Protein AF-A0A945ZTL1-F1 (afdb_monomer)

Mean predicted aligned error: 8.01 Å

Sequence (141 aa):
MKILFLDVYKKSHSRISKDTAGGYGTENDMGDGLFGSSLSRLIKKSIFWPNLSFIQTLEEFKAKGYKCEYRKQLGSNIDFKEKWDAVFVCSSIVCFETELEACNQIKNKYNIPVFLCGSIGQFIKNKIPEKITLILETMSF

Solvent-accessible surface area (backbone atoms only — not comparable to full-atom values): 8095 Å² total; per-residue (Å²): 107,41,34,39,40,36,42,46,35,59,86,65,79,45,33,74,35,44,45,40,92,82,45,58,28,45,75,50,70,65,51,90,48,80,65,26,48,52,50,30,51,51,51,52,72,73,66,82,58,71,45,61,69,63,50,51,53,49,49,55,44,37,75,73,70,36,50,65,46,82,42,81,38,76,38,37,83,80,81,76,94,64,89,57,66,32,38,35,34,54,43,30,72,80,26,41,70,39,34,50,47,26,52,50,48,48,54,76,76,38,99,50,55,37,33,4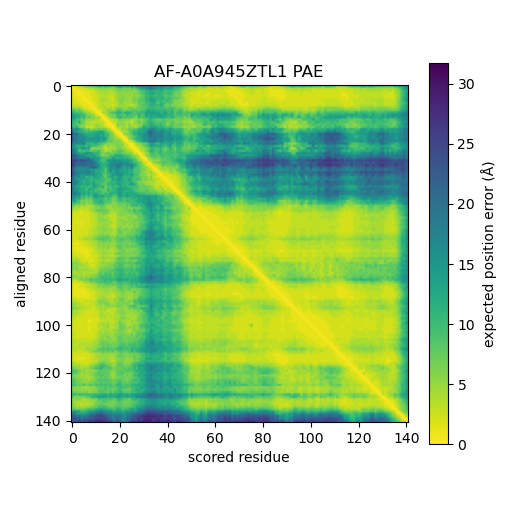2,36,25,64,49,50,73,81,44,50,92,74,54,60,97,78,53,47,77,43,71,67,78,81,82,127

Radius of gyration: 15.62 Å; Cα contacts (8 Å, |Δi|>4): 251; chains: 1; bounding box: 34×38×45 Å

Structure (mmCIF, N/CA/C/O backbone):
data_AF-A0A945ZTL1-F1
#
_entry.id   AF-A0A945ZTL1-F1
#
loop_
_atom_site.group_PDB
_atom_site.id
_atom_site.type_symbol
_atom_site.label_atom_id
_atom_site.label_alt_id
_atom_site.label_comp_id
_atom_site.label_asym_id
_atom_site.label_entity_id
_atom_site.label_seq_id
_atom_site.pdbx_PDB_ins_code
_atom_site.Cartn_x
_atom_site.Cartn_y
_atom_site.Cartn_z
_atom_site.occupancy
_atom_site.B_iso_or_equiv
_atom_site.auth_seq_id
_atom_site.auth_comp_id
_atom_site.auth_asym_id
_atom_site.auth_atom_id
_atom_site.pdbx_PDB_model_num
ATOM 1 N N . MET A 1 1 ? -15.715 -0.774 11.153 1.00 89.31 1 MET A N 1
ATOM 2 C CA . MET A 1 1 ? -14.389 -0.170 10.911 1.00 89.31 1 MET A CA 1
ATOM 3 C C . MET A 1 1 ? -14.236 0.123 9.430 1.00 89.31 1 MET A C 1
ATOM 5 O O . MET A 1 1 ? -14.744 -0.660 8.623 1.00 89.31 1 MET A O 1
ATOM 9 N N . LYS A 1 2 ? -13.594 1.240 9.092 1.00 94.25 2 LYS A N 1
ATOM 10 C CA . LYS A 1 2 ? -13.272 1.677 7.736 1.00 94.25 2 LYS A CA 1
ATOM 11 C C . LYS A 1 2 ? -11.766 1.527 7.497 1.00 94.25 2 LYS A C 1
ATOM 13 O O . LYS A 1 2 ? -10.966 2.199 8.145 1.00 94.25 2 LYS A O 1
ATOM 18 N N . ILE A 1 3 ? -11.394 0.632 6.587 1.00 95.94 3 ILE A N 1
ATOM 19 C CA . ILE A 1 3 ? -10.010 0.210 6.340 1.00 95.94 3 ILE A CA 1
ATOM 20 C C . ILE A 1 3 ? -9.619 0.578 4.910 1.00 95.94 3 ILE A C 1
ATOM 22 O O . ILE A 1 3 ? -10.348 0.278 3.963 1.00 95.94 3 ILE A O 1
ATOM 26 N N . LEU A 1 4 ? -8.461 1.211 4.755 1.00 95.00 4 LEU A N 1
ATOM 27 C CA . LEU A 1 4 ? -7.899 1.538 3.451 1.00 95.00 4 LEU A CA 1
ATOM 28 C C . LEU A 1 4 ? -6.845 0.509 3.058 1.00 95.00 4 LEU A C 1
ATOM 30 O O . LEU A 1 4 ? -5.899 0.292 3.805 1.00 95.00 4 LEU A O 1
ATOM 34 N N . PHE A 1 5 ? -6.965 -0.051 1.863 1.00 94.62 5 PHE A N 1
ATOM 35 C CA . PHE A 1 5 ? -5.935 -0.850 1.209 1.00 94.62 5 PHE A CA 1
ATOM 36 C C . PHE A 1 5 ? -5.283 0.001 0.126 1.00 94.62 5 PHE A C 1
ATOM 38 O O . PHE A 1 5 ? -5.843 0.225 -0.949 1.00 94.62 5 PHE A O 1
ATOM 45 N N . LEU A 1 6 ? -4.111 0.531 0.446 1.00 93.06 6 LEU A N 1
ATOM 46 C CA . LEU A 1 6 ? -3.372 1.476 -0.363 1.00 93.06 6 LEU A CA 1
ATOM 47 C C . LEU A 1 6 ? -2.289 0.769 -1.179 1.00 93.06 6 LEU A C 1
ATOM 49 O O . LEU A 1 6 ? -1.364 0.162 -0.640 1.00 93.06 6 LEU A O 1
ATOM 53 N N . ASP A 1 7 ? -2.369 0.922 -2.492 1.00 91.12 7 ASP A N 1
ATOM 54 C CA . ASP A 1 7 ? -1.392 0.384 -3.427 1.00 91.12 7 ASP A CA 1
ATOM 55 C C . ASP A 1 7 ? -0.599 1.522 -4.083 1.00 91.12 7 ASP A C 1
ATOM 57 O O . ASP A 1 7 ? -1.082 2.213 -4.988 1.00 91.12 7 ASP A O 1
ATOM 61 N N . VAL A 1 8 ? 0.608 1.768 -3.564 1.00 90.06 8 VAL A N 1
ATOM 62 C CA . VAL A 1 8 ? 1.445 2.924 -3.920 1.00 90.06 8 VAL A CA 1
ATOM 63 C C . VAL A 1 8 ? 2.396 2.584 -5.063 1.00 90.06 8 VAL A C 1
ATOM 65 O O . VAL A 1 8 ? 3.199 1.663 -4.967 1.00 90.06 8 VAL A O 1
ATOM 68 N N . TYR A 1 9 ? 2.364 3.360 -6.138 1.00 87.19 9 TYR A N 1
ATOM 69 C CA . TYR A 1 9 ? 3.241 3.197 -7.295 1.00 87.19 9 TYR A CA 1
ATOM 70 C C . TYR A 1 9 ? 4.171 4.396 -7.443 1.00 87.19 9 TYR A C 1
ATOM 72 O O . TYR A 1 9 ? 3.722 5.541 -7.363 1.00 87.19 9 TYR A O 1
ATOM 80 N N . LYS A 1 10 ? 5.450 4.157 -7.748 1.00 85.50 10 LYS A N 1
ATOM 81 C CA . LYS A 1 10 ? 6.372 5.233 -8.134 1.00 85.50 10 LYS A CA 1
ATOM 82 C C . LYS A 1 10 ? 5.938 5.901 -9.442 1.00 85.50 10 LYS A C 1
ATOM 84 O O . LYS A 1 10 ? 5.288 5.296 -10.303 1.00 85.50 10 LYS A O 1
ATOM 89 N N . LYS A 1 11 ? 6.292 7.177 -9.602 1.00 81.19 11 LYS A N 1
ATOM 90 C CA . LYS A 1 11 ? 6.054 7.917 -10.847 1.00 81.19 11 LYS A CA 1
ATOM 91 C C . LYS A 1 11 ? 7.103 7.486 -11.873 1.00 81.19 11 LYS A C 1
ATOM 93 O O . LYS A 1 11 ? 8.242 7.915 -11.795 1.00 81.19 11 LYS A O 1
ATOM 98 N N . SER A 1 12 ? 6.702 6.638 -12.814 1.00 73.06 12 SER A N 1
ATOM 99 C CA . SER A 1 12 ? 7.553 6.179 -13.917 1.00 73.06 12 SER A CA 1
ATOM 100 C C . SER A 1 12 ? 6.793 6.184 -15.246 1.00 73.06 12 SER A C 1
ATOM 102 O O . SER A 1 12 ? 5.558 6.074 -15.265 1.00 73.06 12 SER A O 1
ATOM 104 N N . HIS A 1 13 ? 7.521 6.328 -16.354 1.00 64.50 13 HIS A N 1
ATOM 105 C CA . HIS A 1 13 ? 6.992 6.165 -17.712 1.00 64.50 13 HIS A CA 1
ATOM 106 C C . HIS A 1 13 ? 6.762 4.694 -18.073 1.00 64.50 13 HIS A C 1
ATOM 108 O O . HIS A 1 13 ? 5.872 4.396 -18.872 1.00 64.50 13 HIS A O 1
ATOM 114 N N . SER A 1 14 ? 7.469 3.798 -17.394 1.00 65.75 14 SER A N 1
ATOM 115 C CA . SER A 1 14 ? 7.435 2.358 -17.598 1.00 65.75 14 SER A CA 1
ATOM 116 C C . SER A 1 14 ? 6.192 1.719 -16.971 1.00 65.75 14 SER A C 1
ATOM 118 O O . SER A 1 14 ? 5.529 2.270 -16.073 1.00 65.75 14 SER A O 1
ATOM 120 N N . ARG A 1 15 ? 5.830 0.534 -17.470 1.00 69.50 15 ARG A N 1
ATOM 121 C CA . ARG A 1 15 ? 4.738 -0.271 -16.913 1.00 69.50 15 ARG A CA 1
ATOM 122 C C . ARG A 1 15 ? 5.249 -1.009 -15.684 1.00 69.50 15 ARG A C 1
ATOM 124 O O . ARG A 1 15 ? 6.083 -1.895 -15.811 1.00 69.50 15 ARG A O 1
ATOM 131 N N . ILE A 1 16 ? 4.677 -0.704 -14.524 1.00 73.56 16 ILE A N 1
ATOM 132 C CA . ILE A 1 16 ? 4.978 -1.408 -13.276 1.00 73.56 16 ILE A CA 1
ATOM 133 C C . ILE A 1 16 ? 3.892 -2.448 -13.010 1.00 73.56 16 ILE A C 1
ATOM 135 O O . ILE A 1 16 ? 2.713 -2.107 -12.897 1.00 73.56 16 ILE A O 1
ATOM 139 N N . SER A 1 17 ? 4.307 -3.702 -12.890 1.00 73.81 17 SER A N 1
ATOM 140 C CA . SER A 1 17 ? 3.507 -4.820 -12.397 1.00 73.81 17 SER A CA 1
ATOM 141 C C . SER A 1 17 ? 4.098 -5.247 -11.062 1.00 73.81 17 SER A C 1
ATOM 143 O O . SER A 1 17 ? 5.296 -5.484 -10.996 1.00 73.81 17 SER A O 1
ATOM 145 N N . LYS A 1 18 ? 3.302 -5.309 -9.992 1.00 76.38 18 LYS A N 1
ATOM 146 C CA . LYS A 1 18 ? 3.799 -5.735 -8.669 1.00 76.38 18 LYS A CA 1
ATOM 147 C C . LYS A 1 18 ? 3.723 -7.245 -8.465 1.00 76.38 18 LYS A C 1
ATOM 149 O O . LYS A 1 18 ? 4.378 -7.759 -7.572 1.00 76.38 18 LYS A O 1
ATOM 154 N N . ASP A 1 19 ? 2.964 -7.931 -9.315 1.00 64.06 19 ASP A N 1
ATOM 155 C CA . ASP A 1 19 ? 2.643 -9.350 -9.164 1.00 64.06 19 ASP A CA 1
ATOM 156 C C . ASP A 1 19 ? 3.117 -10.201 -10.346 1.00 64.06 19 ASP A C 1
ATOM 158 O O . ASP A 1 19 ? 2.472 -11.143 -10.797 1.00 64.06 19 ASP A O 1
ATOM 162 N N . THR A 1 20 ? 4.264 -9.835 -10.912 1.00 58.25 20 THR A N 1
ATOM 163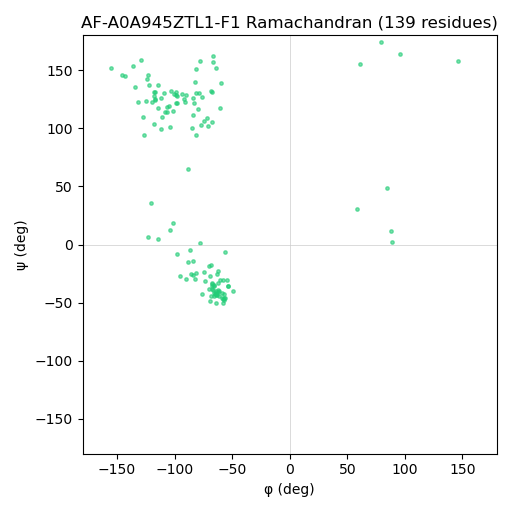 C CA . THR A 1 20 ? 4.921 -10.693 -11.898 1.00 58.25 20 THR A CA 1
ATOM 164 C C . THR A 1 20 ? 5.655 -11.813 -11.156 1.00 58.25 20 THR A C 1
ATOM 166 O O . THR A 1 20 ? 6.400 -11.528 -10.220 1.00 58.25 20 THR A O 1
ATOM 169 N N . ALA A 1 21 ? 5.444 -13.066 -11.576 1.00 57.72 21 ALA A N 1
ATOM 170 C CA . ALA A 1 21 ? 6.087 -14.271 -11.032 1.00 57.72 21 ALA A CA 1
ATOM 171 C C . ALA A 1 21 ? 5.878 -14.528 -9.518 1.00 57.72 21 ALA A C 1
ATOM 173 O O . ALA A 1 21 ? 6.740 -15.122 -8.884 1.00 57.72 21 ALA A O 1
ATOM 174 N N . GLY A 1 22 ? 4.745 -14.111 -8.935 1.00 53.75 22 GLY A N 1
ATOM 175 C CA . GLY A 1 22 ? 4.453 -14.324 -7.508 1.00 53.75 22 GLY A CA 1
ATOM 176 C C . GLY A 1 22 ? 5.061 -13.249 -6.603 1.00 53.75 22 GLY A C 1
ATOM 177 O O . GLY A 1 22 ? 5.738 -13.557 -5.626 1.00 53.75 22 GLY A O 1
ATOM 178 N N . GLY A 1 23 ? 4.855 -11.975 -6.951 1.00 57.53 23 GLY A N 1
ATOM 179 C CA . GLY A 1 23 ? 5.322 -10.837 -6.148 1.00 57.53 23 GLY A CA 1
ATOM 180 C C . GLY A 1 23 ? 6.740 -10.314 -6.432 1.00 57.53 23 GLY A C 1
ATOM 181 O O . GLY A 1 23 ? 7.160 -9.357 -5.779 1.00 57.53 23 GLY A O 1
ATOM 182 N N . TYR A 1 24 ? 7.474 -10.860 -7.414 1.00 60.91 24 TYR A N 1
ATOM 183 C CA . TYR A 1 24 ? 8.778 -10.302 -7.824 1.00 60.91 24 TYR A CA 1
ATOM 184 C C . TYR A 1 24 ? 8.637 -8.955 -8.526 1.00 60.91 24 TYR A C 1
ATOM 186 O O . TYR A 1 24 ? 9.547 -8.143 -8.472 1.00 60.91 24 TYR A O 1
ATOM 194 N N . GLY A 1 25 ? 7.496 -8.702 -9.165 1.00 60.12 25 GLY A N 1
ATOM 195 C CA . GLY A 1 25 ? 7.225 -7.455 -9.863 1.00 60.12 25 GLY A CA 1
ATOM 196 C C . GLY A 1 25 ? 8.197 -7.149 -11.013 1.00 60.12 25 GLY A C 1
ATOM 197 O O . GLY A 1 25 ? 9.325 -7.618 -11.091 1.00 60.12 25 GLY A O 1
ATOM 198 N N . THR A 1 26 ? 7.747 -6.360 -11.977 1.00 65.25 26 THR A N 1
ATOM 199 C CA . THR A 1 26 ? 8.575 -5.937 -13.108 1.00 65.25 26 THR A CA 1
ATOM 200 C C . THR A 1 26 ? 8.261 -4.505 -13.485 1.00 65.25 26 THR A C 1
ATOM 202 O O . THR A 1 26 ? 7.108 -4.067 -13.432 1.00 65.25 26 THR A O 1
ATOM 205 N N . GLU A 1 27 ? 9.289 -3.788 -13.917 1.00 67.62 27 GLU A N 1
ATOM 206 C CA . GLU A 1 27 ? 9.161 -2.506 -14.590 1.00 67.62 27 GLU A CA 1
ATOM 207 C C . GLU A 1 27 ? 9.568 -2.686 -16.052 1.00 67.62 27 GLU A C 1
ATOM 209 O O . GLU A 1 27 ? 10.731 -2.931 -16.352 1.00 67.62 27 GLU A O 1
ATOM 214 N N . ASN A 1 28 ? 8.593 -2.608 -16.957 1.00 61.59 28 ASN A N 1
ATOM 215 C CA . ASN A 1 28 ? 8.817 -2.811 -18.383 1.00 61.59 28 ASN A CA 1
ATOM 216 C C . ASN A 1 28 ? 8.864 -1.453 -19.079 1.00 61.59 28 ASN A C 1
ATOM 218 O O . ASN A 1 28 ? 7.850 -0.745 -19.123 1.00 61.59 28 ASN A O 1
ATOM 222 N N . ASP A 1 29 ? 10.026 -1.119 -19.627 1.00 66.50 29 ASP A N 1
ATOM 223 C CA . ASP A 1 29 ? 10.221 0.004 -20.536 1.00 66.50 29 ASP A CA 1
ATOM 224 C C . ASP A 1 29 ? 10.262 -0.520 -21.981 1.00 66.50 29 ASP A C 1
ATOM 226 O O . ASP A 1 29 ? 10.959 -1.496 -22.256 1.00 66.50 29 ASP A O 1
ATOM 230 N N . MET A 1 30 ? 9.481 0.072 -22.892 1.00 62.34 30 MET A N 1
ATOM 231 C CA . MET A 1 30 ? 9.486 -0.299 -24.319 1.00 62.34 30 MET A CA 1
ATOM 232 C C . MET A 1 30 ? 10.294 0.679 -25.187 1.00 62.34 30 MET A C 1
ATOM 234 O O . MET A 1 30 ? 10.130 0.695 -26.410 1.00 62.34 30 MET A O 1
ATOM 238 N N . GLY A 1 31 ? 11.175 1.469 -24.569 1.00 57.00 31 GLY A N 1
ATOM 239 C CA . GLY A 1 31 ? 12.184 2.288 -25.235 1.00 57.00 31 GLY A CA 1
ATOM 240 C C . GLY A 1 31 ? 11.777 3.744 -25.473 1.00 57.00 31 GLY A C 1
ATOM 241 O O . GLY A 1 31 ? 10.600 4.114 -25.453 1.00 57.00 31 GLY A O 1
ATOM 242 N N . ASP A 1 32 ? 12.786 4.568 -25.770 1.00 62.31 32 ASP A N 1
ATOM 243 C CA . ASP A 1 32 ? 12.707 6.038 -25.720 1.00 62.31 32 ASP A CA 1
ATOM 244 C C . ASP A 1 32 ? 12.177 6.710 -27.000 1.00 62.31 32 ASP A C 1
ATOM 246 O O . ASP A 1 32 ? 11.991 7.928 -27.052 1.00 62.31 32 ASP A O 1
ATOM 250 N N . GLY A 1 33 ? 11.923 5.939 -28.061 1.00 68.25 33 GLY A N 1
ATOM 251 C CA . GLY A 1 33 ? 11.394 6.472 -29.318 1.00 68.25 33 GLY A CA 1
ATOM 252 C C . GLY A 1 33 ? 9.966 7.020 -29.178 1.00 68.25 33 GLY A C 1
ATOM 253 O O . GLY A 1 33 ? 9.191 6.578 -28.329 1.00 68.25 33 GLY A O 1
ATOM 254 N N . LEU A 1 34 ? 9.560 7.932 -30.073 1.00 61.47 34 LEU A N 1
ATOM 255 C CA . LEU A 1 34 ? 8.204 8.520 -30.086 1.00 61.47 34 LEU A CA 1
ATOM 256 C C . LEU A 1 34 ? 7.085 7.455 -30.108 1.00 61.47 34 LEU A C 1
ATOM 258 O O . LEU A 1 34 ? 6.052 7.612 -29.449 1.00 61.47 34 LEU A O 1
ATOM 262 N N . PHE A 1 35 ? 7.317 6.343 -30.812 1.00 64.19 35 PHE A N 1
ATOM 263 C CA . PHE A 1 35 ? 6.414 5.190 -30.842 1.00 64.19 35 PHE A CA 1
ATOM 264 C C . PHE A 1 35 ? 6.493 4.332 -29.566 1.00 64.19 35 PHE A C 1
ATOM 266 O O . PHE A 1 35 ? 5.448 3.966 -29.028 1.00 64.19 35 PHE A O 1
ATOM 273 N N . GLY A 1 36 ? 7.694 4.070 -29.034 1.00 61.50 36 GLY A N 1
ATOM 274 C CA . GLY A 1 36 ? 7.905 3.275 -27.811 1.00 61.50 36 GLY A CA 1
ATOM 275 C C . GLY A 1 36 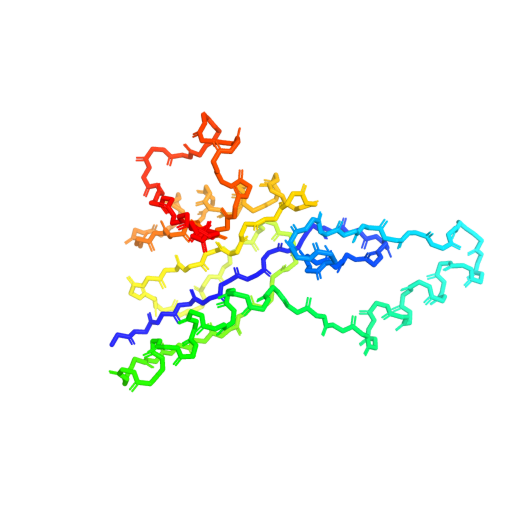? 7.306 3.925 -26.559 1.00 61.50 36 GLY A C 1
ATOM 276 O O . GLY A 1 36 ? 6.589 3.274 -25.792 1.00 61.50 36 GLY A O 1
ATOM 277 N N . SER A 1 37 ? 7.468 5.243 -26.413 1.00 61.81 37 SER A N 1
ATOM 278 C CA . SER A 1 37 ? 6.875 6.035 -25.325 1.00 61.81 37 SER A CA 1
ATOM 279 C C . SER A 1 37 ? 5.341 6.045 -25.374 1.00 61.81 37 SER A C 1
ATOM 281 O O . SER A 1 37 ? 4.664 5.889 -24.351 1.00 61.81 37 SER A O 1
ATOM 283 N N . SER A 1 38 ? 4.767 6.182 -26.573 1.00 63.50 38 SER A N 1
ATOM 284 C CA . SER A 1 38 ? 3.313 6.193 -26.773 1.00 63.50 38 SER A CA 1
ATOM 285 C C . SER A 1 38 ? 2.695 4.821 -26.499 1.00 63.50 38 SER A C 1
ATOM 287 O O . SER A 1 38 ? 1.701 4.724 -25.773 1.00 63.50 38 SER A O 1
ATOM 289 N N . LEU A 1 39 ? 3.317 3.752 -27.002 1.00 63.38 39 LEU A N 1
ATOM 290 C CA . LEU A 1 39 ? 2.876 2.377 -26.776 1.00 63.38 39 LEU A CA 1
ATOM 291 C C . LEU A 1 39 ? 2.978 1.980 -25.294 1.00 63.38 39 LEU A C 1
ATOM 293 O O . LEU A 1 39 ? 2.021 1.436 -24.739 1.00 63.38 39 LEU A O 1
ATOM 297 N N . SER A 1 40 ? 4.071 2.348 -24.618 1.00 64.75 40 SER A N 1
ATOM 298 C CA . SER A 1 40 ? 4.249 2.117 -23.175 1.00 64.75 40 SER A CA 1
ATOM 299 C C . SER A 1 40 ? 3.131 2.757 -22.347 1.00 64.75 40 SER A C 1
ATOM 301 O O . SER A 1 40 ? 2.576 2.130 -21.439 1.00 64.75 40 SER A O 1
ATOM 303 N N . ARG A 1 41 ? 2.724 3.988 -22.690 1.00 63.06 41 ARG A N 1
ATOM 304 C CA . ARG A 1 41 ? 1.610 4.686 -22.022 1.00 63.06 41 ARG A CA 1
ATOM 305 C C . ARG A 1 41 ? 0.254 4.026 -22.279 1.00 63.06 41 ARG A C 1
ATOM 307 O O . ARG A 1 41 ? -0.579 4.023 -21.371 1.00 63.06 41 ARG A O 1
ATOM 314 N N . LEU A 1 42 ? 0.024 3.484 -23.476 1.00 62.59 42 LEU A N 1
ATOM 315 C CA . LEU A 1 42 ? -1.219 2.785 -23.824 1.00 62.59 42 LEU A CA 1
ATOM 316 C C . LEU A 1 42 ? -1.347 1.459 -23.066 1.00 62.59 42 LEU A C 1
ATOM 318 O O . LEU A 1 42 ? -2.361 1.224 -22.411 1.00 62.59 42 LEU A O 1
ATOM 322 N N . ILE A 1 43 ? -0.296 0.638 -23.062 1.00 61.41 43 ILE A N 1
ATOM 323 C CA . ILE A 1 43 ? -0.302 -0.665 -22.376 1.00 61.41 43 ILE A CA 1
ATOM 324 C C . ILE A 1 43 ? -0.406 -0.491 -20.855 1.00 61.41 43 ILE A C 1
ATOM 326 O O . ILE A 1 43 ? -1.104 -1.245 -20.174 1.00 61.41 43 ILE A O 1
ATOM 330 N N . LYS A 1 44 ? 0.223 0.553 -20.301 1.00 61.19 44 LYS A N 1
ATOM 331 C CA . LYS A 1 44 ? 0.083 0.914 -18.882 1.00 61.19 44 LYS A CA 1
ATOM 332 C C . LYS A 1 44 ? -1.370 1.187 -18.472 1.00 61.19 44 LYS A C 1
ATOM 334 O O . LYS A 1 44 ? -1.719 0.958 -17.315 1.00 61.19 44 LYS A O 1
ATOM 339 N N . LYS A 1 45 ? -2.203 1.691 -19.388 1.00 60.34 45 LYS A N 1
ATOM 340 C CA . LYS A 1 45 ? -3.624 1.957 -19.131 1.00 60.34 45 LYS A CA 1
ATOM 341 C C . LYS A 1 45 ? -4.510 0.723 -19.313 1.00 60.34 45 LYS A C 1
ATOM 343 O O . LYS A 1 45 ? -5.561 0.681 -18.685 1.00 60.34 45 LYS A O 1
ATOM 348 N N . SER A 1 46 ? -4.115 -0.250 -20.137 1.00 55.34 46 SER A N 1
ATOM 349 C CA . SER A 1 46 ? -4.978 -1.390 -20.479 1.00 55.34 46 SER A CA 1
ATOM 350 C C . SER A 1 46 ? -4.835 -2.599 -19.554 1.00 55.34 46 SER A C 1
ATOM 352 O O . SER A 1 46 ? -5.807 -3.324 -19.376 1.00 55.34 46 SER A O 1
ATOM 354 N N . ILE A 1 47 ? -3.663 -2.831 -18.951 1.00 59.31 47 ILE A N 1
ATOM 355 C CA . ILE A 1 47 ? -3.401 -4.069 -18.197 1.00 59.31 47 ILE A CA 1
ATOM 356 C C . ILE A 1 47 ? -2.917 -3.749 -16.777 1.00 59.31 47 ILE A C 1
ATOM 358 O O . ILE A 1 47 ? -1.712 -3.584 -16.543 1.00 59.31 47 ILE A O 1
ATOM 362 N N . PHE A 1 48 ? -3.856 -3.711 -15.826 1.00 65.50 48 PHE A N 1
ATOM 363 C CA . PHE A 1 48 ? -3.588 -3.529 -14.399 1.00 65.50 48 PHE A CA 1
ATOM 364 C C . PHE A 1 48 ? -3.738 -4.844 -13.625 1.00 65.50 48 PHE A C 1
ATOM 366 O O . PHE A 1 48 ? -4.829 -5.399 -13.576 1.00 65.50 48 PHE A O 1
ATOM 373 N N . TRP A 1 49 ? -2.651 -5.298 -12.998 1.00 64.81 49 TRP A N 1
ATOM 374 C CA . TRP A 1 49 ? -2.652 -6.437 -12.076 1.00 64.81 49 TRP A CA 1
ATOM 375 C C . TRP A 1 49 ? -2.214 -5.932 -10.697 1.00 64.81 49 TRP A C 1
ATOM 377 O O . TRP A 1 49 ? -1.030 -5.605 -10.532 1.00 64.81 49 TRP A O 1
ATOM 387 N N . PRO A 1 50 ? -3.149 -5.767 -9.742 1.00 71.31 50 PRO A N 1
ATOM 388 C CA . PRO A 1 50 ? -2.780 -5.518 -8.356 1.00 71.31 50 PRO A CA 1
ATOM 389 C C . PRO A 1 50 ? -2.097 -6.762 -7.781 1.00 71.31 50 PRO A C 1
ATOM 391 O O . PRO A 1 50 ? -2.231 -7.855 -8.325 1.00 71.31 50 PRO A O 1
ATOM 394 N N . ASN A 1 51 ? -1.383 -6.596 -6.672 1.00 79.06 51 ASN A N 1
ATOM 395 C CA . ASN A 1 51 ? -0.870 -7.737 -5.923 1.00 79.06 51 ASN A CA 1
ATOM 396 C C . ASN A 1 51 ? -2.049 -8.608 -5.435 1.00 79.06 51 ASN A C 1
ATOM 398 O O . ASN A 1 51 ? -2.907 -8.121 -4.694 1.00 79.06 51 ASN A O 1
ATOM 402 N N . LEU A 1 52 ? -2.120 -9.864 -5.888 1.00 81.69 52 LEU A N 1
ATOM 403 C CA . LEU A 1 52 ? -3.271 -10.732 -5.635 1.00 81.69 52 LEU A CA 1
ATOM 404 C C . LEU A 1 52 ? -3.434 -11.099 -4.158 1.00 81.69 52 LEU A C 1
ATOM 406 O O . LEU A 1 52 ? -4.565 -11.098 -3.672 1.00 81.69 52 LEU A O 1
ATOM 410 N N . SER A 1 53 ? -2.349 -11.354 -3.425 1.00 81.56 53 SER A N 1
ATOM 411 C CA . SER A 1 53 ? -2.422 -11.683 -1.994 1.00 81.56 53 SER A CA 1
ATOM 412 C C . SER A 1 53 ? -2.894 -10.490 -1.155 1.00 81.56 53 SER A C 1
ATOM 414 O O . SER A 1 53 ? -3.712 -10.629 -0.237 1.00 81.56 53 SER A O 1
ATOM 416 N N . PHE A 1 54 ? -2.515 -9.279 -1.563 1.00 87.56 54 PHE A N 1
ATOM 417 C CA . PHE A 1 54 ? -3.022 -8.045 -0.972 1.00 87.56 54 PHE A CA 1
ATOM 418 C C . PHE A 1 54 ? -4.532 -7.860 -1.195 1.00 87.56 54 PHE A C 1
ATOM 420 O O . PHE A 1 54 ? -5.257 -7.451 -0.284 1.00 87.56 54 PHE A O 1
ATOM 427 N N . ILE A 1 55 ? -5.029 -8.194 -2.391 1.00 89.25 55 ILE A N 1
ATOM 428 C CA . ILE A 1 55 ? -6.467 -8.161 -2.697 1.00 89.25 55 ILE A CA 1
ATOM 429 C C . ILE A 1 55 ? -7.217 -9.274 -1.960 1.00 89.25 55 ILE A C 1
ATOM 431 O O . ILE A 1 55 ? -8.308 -9.028 -1.451 1.00 89.25 55 ILE A O 1
ATOM 435 N N . GLN A 1 56 ? -6.638 -10.467 -1.833 1.00 89.00 56 GLN A N 1
ATOM 436 C CA . GLN A 1 56 ? -7.226 -11.551 -1.046 1.00 89.00 56 GLN A CA 1
ATOM 437 C C . GLN A 1 56 ? -7.433 -11.122 0.411 1.00 89.00 56 GLN A C 1
ATOM 439 O O . GLN A 1 56 ? -8.531 -11.272 0.945 1.00 89.00 56 GLN A O 1
ATOM 444 N N . THR A 1 57 ? -6.417 -10.507 1.023 1.00 89.56 57 THR A N 1
ATOM 445 C CA . THR A 1 57 ? -6.514 -9.970 2.388 1.00 89.56 57 THR A CA 1
ATOM 446 C C . THR A 1 57 ? -7.676 -8.981 2.505 1.00 89.56 57 THR A C 1
ATOM 448 O O . THR A 1 57 ? -8.482 -9.058 3.431 1.00 89.56 57 THR A O 1
ATOM 451 N N . LEU A 1 58 ? -7.809 -8.067 1.541 1.00 93.25 58 LEU A N 1
ATOM 452 C CA . LEU A 1 58 ? -8.915 -7.112 1.491 1.00 93.25 58 LEU A CA 1
ATOM 453 C C . LEU A 1 58 ? -10.284 -7.805 1.472 1.00 93.25 58 LEU A C 1
ATOM 455 O O . LEU A 1 58 ? -11.181 -7.405 2.222 1.00 93.25 58 LEU A O 1
ATOM 459 N N . GLU A 1 59 ? -1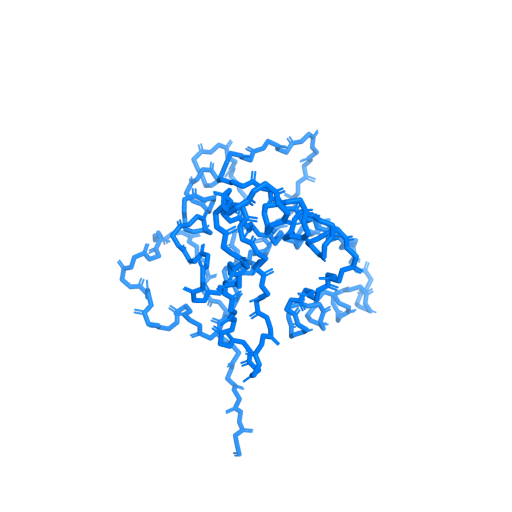0.453 -8.831 0.641 1.00 92.44 59 GLU A N 1
ATOM 460 C CA . GLU A 1 59 ? -11.712 -9.574 0.536 1.00 92.44 59 GLU A CA 1
ATOM 461 C C . GLU A 1 59 ? -12.045 -10.341 1.824 1.00 92.44 59 GLU A C 1
ATOM 463 O O . GLU A 1 59 ? -13.205 -10.362 2.236 1.00 92.44 59 GLU A O 1
ATOM 468 N N . GLU A 1 60 ? -11.054 -10.868 2.546 1.00 92.62 60 GLU A N 1
ATOM 469 C CA . GLU A 1 60 ? -11.281 -11.482 3.862 1.00 92.62 60 GLU A CA 1
ATOM 470 C C . GLU A 1 60 ? -11.820 -10.480 4.894 1.00 92.62 60 GLU A C 1
ATOM 472 O O . GLU A 1 60 ? -12.730 -10.800 5.667 1.00 92.62 60 GLU A O 1
ATOM 477 N N . PHE A 1 61 ? -11.309 -9.244 4.911 1.00 93.44 61 PHE A N 1
ATOM 478 C CA . PHE A 1 61 ? -11.851 -8.202 5.790 1.00 93.44 61 PHE A CA 1
ATOM 479 C C . PHE A 1 61 ? -13.272 -7.791 5.381 1.00 93.44 61 PHE A C 1
ATOM 481 O O . PHE A 1 61 ? -14.122 -7.587 6.255 1.00 93.44 61 PHE A O 1
ATOM 488 N N . LYS A 1 62 ? -13.574 -7.721 4.080 1.00 93.62 62 LYS A N 1
ATOM 489 C CA . LYS A 1 62 ? -14.952 -7.489 3.616 1.00 93.62 62 LYS A CA 1
ATOM 490 C C . LYS A 1 62 ? -15.890 -8.617 4.030 1.00 93.62 62 LYS A C 1
ATOM 492 O O . LYS A 1 62 ? -16.982 -8.332 4.516 1.00 93.62 62 LYS A O 1
ATOM 497 N N . ALA A 1 63 ? -15.465 -9.873 3.894 1.00 94.12 63 ALA A N 1
ATOM 498 C CA . ALA A 1 63 ? -16.250 -11.043 4.286 1.00 94.12 63 ALA A CA 1
ATOM 499 C C . ALA A 1 63 ? -16.588 -11.039 5.788 1.00 94.12 63 ALA A C 1
ATOM 501 O O . ALA A 1 63 ? -17.664 -11.478 6.187 1.00 94.12 63 ALA A O 1
ATOM 502 N N . LYS A 1 64 ? -15.712 -10.463 6.620 1.00 94.75 64 LYS A N 1
ATOM 503 C CA . LYS A 1 64 ? -15.948 -10.234 8.058 1.00 94.75 64 LYS A CA 1
ATOM 504 C C . LYS A 1 64 ? -16.855 -9.030 8.366 1.00 94.75 64 LYS A C 1
ATOM 506 O O . LYS A 1 64 ? -17.094 -8.736 9.534 1.00 94.75 64 LYS A O 1
ATOM 511 N N . GLY A 1 65 ? -17.362 -8.324 7.353 1.00 93.81 65 GLY A N 1
ATOM 512 C CA . GLY A 1 65 ? -18.290 -7.198 7.502 1.00 93.81 65 GLY A CA 1
ATOM 513 C C . GLY A 1 65 ? -17.628 -5.827 7.686 1.00 93.81 65 GLY A C 1
ATOM 514 O O . GLY A 1 65 ? -18.307 -4.858 8.036 1.00 93.81 65 GLY A O 1
ATOM 515 N N . TYR A 1 66 ? -16.315 -5.704 7.463 1.00 95.19 66 TYR A N 1
ATOM 516 C CA . TYR A 1 66 ? -15.630 -4.410 7.513 1.00 95.19 66 TYR A CA 1
ATOM 517 C C . TYR A 1 66 ? -15.803 -3.617 6.210 1.00 95.19 66 TYR A C 1
ATOM 519 O O . TYR A 1 66 ? -15.936 -4.175 5.121 1.00 95.19 66 TYR A O 1
ATOM 527 N N . LYS A 1 67 ? -15.775 -2.281 6.307 1.00 94.44 67 LYS A N 1
ATOM 528 C CA . LYS A 1 67 ? -15.792 -1.399 5.132 1.00 94.44 67 LYS A CA 1
ATOM 529 C C . LYS A 1 67 ? -14.366 -1.231 4.621 1.00 94.44 67 LYS A C 1
ATOM 531 O O . LYS A 1 67 ? -13.610 -0.443 5.186 1.00 94.44 67 LYS A O 1
ATOM 536 N N . CYS A 1 68 ? -14.009 -1.960 3.571 1.00 94.69 68 CYS A N 1
ATOM 537 C CA . CYS A 1 68 ? -12.675 -1.914 2.976 1.00 94.69 68 CYS A CA 1
ATOM 538 C C . CYS A 1 68 ? -12.706 -1.227 1.613 1.00 94.69 68 CYS A C 1
ATOM 540 O O . CYS A 1 68 ? -13.502 -1.597 0.748 1.00 94.69 68 CYS A O 1
ATOM 542 N N . GLU A 1 69 ? -11.814 -0.262 1.408 1.00 94.00 69 GLU A N 1
ATOM 543 C CA . GLU A 1 69 ? -11.639 0.410 0.119 1.00 94.00 69 GLU A CA 1
ATOM 544 C C . GLU A 1 69 ? -10.237 0.154 -0.427 1.00 94.00 69 GLU A C 1
ATOM 546 O O . GLU A 1 69 ? -9.245 0.337 0.276 1.00 94.00 69 GLU A O 1
ATOM 551 N N . TYR A 1 70 ? -10.160 -0.239 -1.698 1.00 91.88 70 TYR A N 1
ATOM 552 C CA . TYR A 1 70 ? -8.905 -0.325 -2.432 1.00 91.88 70 TYR A CA 1
ATOM 553 C C . TYR A 1 70 ? -8.619 1.010 -3.116 1.00 91.88 70 TYR A C 1
ATOM 555 O O . TYR A 1 70 ? -9.463 1.531 -3.852 1.00 91.88 70 TYR A O 1
ATOM 563 N N . ARG A 1 71 ? -7.422 1.559 -2.916 1.00 91.06 71 ARG A N 1
ATOM 564 C CA . ARG A 1 71 ? -6.985 2.788 -3.579 1.00 91.06 71 ARG A CA 1
ATOM 565 C C . ARG A 1 71 ? -5.601 2.611 -4.170 1.00 91.06 71 ARG A C 1
ATOM 567 O O . ARG A 1 71 ? -4.624 2.407 -3.457 1.00 91.06 71 ARG A O 1
ATOM 574 N N . LYS A 1 72 ? -5.510 2.825 -5.478 1.00 89.19 72 LYS A N 1
ATOM 575 C CA . LYS A 1 72 ? -4.236 3.005 -6.165 1.00 89.19 72 LYS A CA 1
ATOM 576 C C . LYS A 1 72 ? -3.750 4.443 -6.001 1.00 89.19 72 LYS A C 1
ATOM 578 O O . LYS A 1 72 ? -4.495 5.379 -6.289 1.00 89.19 72 LYS A O 1
ATOM 583 N N . GLN A 1 73 ? -2.499 4.613 -5.592 1.00 88.19 73 GLN A N 1
ATOM 584 C CA . GLN A 1 73 ? -1.863 5.912 -5.387 1.00 88.19 73 GLN A CA 1
ATOM 585 C C . GLN A 1 73 ? -0.610 6.039 -6.256 1.00 88.19 73 GLN A C 1
ATOM 587 O O . GLN A 1 73 ? 0.178 5.104 -6.361 1.00 88.19 73 GLN A O 1
ATOM 592 N N . LEU A 1 74 ? -0.416 7.203 -6.880 1.00 86.19 74 LEU A N 1
ATOM 593 C CA . LEU A 1 74 ? 0.784 7.512 -7.660 1.00 86.19 74 LEU A CA 1
ATOM 594 C C . LEU A 1 74 ? 1.673 8.503 -6.902 1.00 86.19 74 LEU A C 1
ATOM 596 O O . LEU A 1 74 ? 1.294 9.653 -6.677 1.00 86.19 74 LEU A O 1
ATOM 600 N N . GLY A 1 75 ? 2.888 8.070 -6.582 1.00 87.31 75 GLY A N 1
ATOM 601 C CA . GLY A 1 75 ? 3.844 8.790 -5.747 1.00 87.31 75 GLY A CA 1
ATOM 602 C C . GLY A 1 75 ? 3.550 8.663 -4.252 1.00 87.31 75 GLY A C 1
ATOM 603 O O . GLY A 1 75 ? 2.531 8.111 -3.844 1.00 87.31 75 GLY A O 1
ATOM 604 N N . SER A 1 76 ? 4.454 9.207 -3.440 1.00 84.62 76 SER A N 1
ATOM 605 C CA . SER A 1 76 ? 4.402 9.116 -1.979 1.00 84.62 76 SER A CA 1
ATOM 606 C C . SER A 1 76 ? 3.504 10.163 -1.312 1.00 84.62 76 SER A C 1
ATOM 608 O O . SER A 1 76 ? 3.151 9.979 -0.154 1.00 84.62 76 SER A O 1
ATOM 610 N N . ASN A 1 77 ? 3.087 11.219 -2.032 1.00 86.00 77 ASN A N 1
ATOM 611 C CA . ASN A 1 77 ? 2.234 12.280 -1.483 1.00 86.00 77 ASN A CA 1
ATOM 612 C C . ASN A 1 77 ? 0.796 11.806 -1.254 1.00 86.00 77 ASN A C 1
ATOM 614 O O . ASN A 1 77 ? 0.052 11.600 -2.217 1.00 86.00 77 ASN A O 1
ATOM 618 N N . ILE A 1 78 ? 0.418 11.647 0.015 1.00 86.12 78 ILE A N 1
ATOM 619 C CA . ILE A 1 78 ? -0.876 11.100 0.419 1.00 86.12 78 ILE A CA 1
ATOM 620 C C . ILE A 1 78 ? -1.686 12.142 1.184 1.00 86.12 78 ILE A C 1
ATOM 622 O O . ILE A 1 78 ? -1.270 12.683 2.212 1.00 86.12 78 ILE A O 1
ATOM 626 N N . ASP A 1 79 ? -2.899 12.377 0.690 1.00 86.25 79 ASP A N 1
ATOM 627 C CA . ASP A 1 79 ? -3.890 13.206 1.357 1.00 86.25 79 ASP A CA 1
ATOM 628 C C . ASP A 1 79 ? -5.210 12.449 1.495 1.00 86.25 79 ASP A C 1
ATOM 630 O O . ASP A 1 79 ? -5.916 12.156 0.522 1.00 86.25 79 ASP A O 1
ATOM 634 N N . PHE A 1 80 ? -5.530 12.084 2.732 1.00 85.44 80 PHE A N 1
ATOM 635 C CA . PHE A 1 80 ? -6.800 11.473 3.068 1.00 85.44 80 PHE A CA 1
ATOM 636 C C . PHE A 1 80 ? -7.849 12.562 3.273 1.00 85.44 80 PHE A C 1
ATOM 638 O O . PHE A 1 80 ? -7.813 13.304 4.249 1.00 85.44 80 PHE A O 1
ATOM 645 N N . LYS A 1 81 ? -8.819 12.613 2.354 1.00 81.88 81 LYS A N 1
ATOM 646 C CA . LYS A 1 81 ? -10.028 13.443 2.487 1.00 81.88 81 LYS A CA 1
ATOM 647 C C . LYS A 1 81 ? -10.982 12.937 3.573 1.00 81.88 81 LYS A C 1
ATOM 649 O O . LYS A 1 81 ? -11.857 13.666 4.019 1.00 81.88 81 LYS A O 1
ATOM 654 N N . GLU A 1 82 ? -10.827 11.680 3.969 1.00 85.56 82 GLU A N 1
ATOM 655 C CA . GLU A 1 82 ? -11.720 10.974 4.880 1.00 85.56 82 GLU A CA 1
ATOM 656 C C . GLU A 1 82 ? -10.922 10.330 6.012 1.00 85.56 82 GLU A C 1
ATOM 658 O O . GLU A 1 82 ? -9.721 10.085 5.877 1.00 85.56 82 GLU A O 1
ATOM 663 N N . LYS A 1 83 ? -11.595 10.045 7.130 1.00 90.12 83 LYS A N 1
ATOM 664 C CA . LYS A 1 83 ? -10.986 9.358 8.271 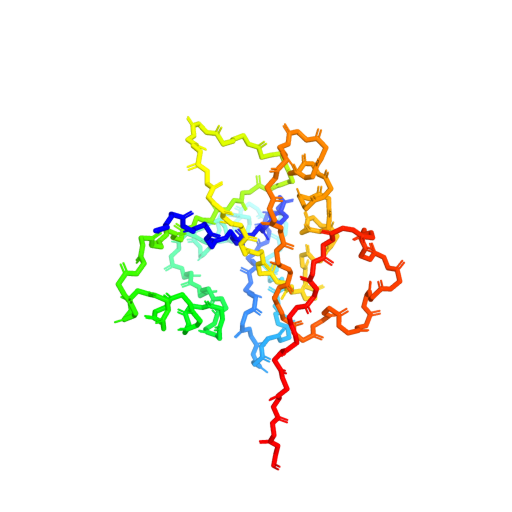1.00 90.12 83 LYS A CA 1
ATOM 665 C C . LYS A 1 83 ? -10.981 7.844 8.053 1.00 90.12 83 LYS A C 1
ATOM 667 O O . LYS A 1 83 ? -11.973 7.277 7.597 1.00 90.12 83 LYS A O 1
ATOM 672 N N . TRP A 1 84 ? -9.877 7.215 8.439 1.00 93.38 84 TRP A N 1
ATOM 673 C CA . TRP A 1 84 ? -9.653 5.773 8.356 1.00 93.38 84 TRP A CA 1
ATOM 674 C C . TRP A 1 84 ? -9.293 5.229 9.729 1.00 93.38 84 TRP A C 1
ATOM 676 O O . TRP A 1 84 ? -8.553 5.879 10.466 1.00 93.38 84 TRP A O 1
ATOM 686 N N . ASP A 1 85 ? -9.786 4.035 10.044 1.00 94.19 85 ASP A N 1
ATOM 687 C CA . ASP A 1 85 ? -9.443 3.345 11.290 1.00 94.19 85 ASP A CA 1
ATOM 688 C C . ASP A 1 85 ? -8.102 2.609 11.163 1.00 94.19 85 ASP A C 1
ATOM 690 O O . ASP A 1 85 ? -7.391 2.448 12.148 1.00 94.19 85 ASP A O 1
ATOM 694 N N . ALA A 1 86 ? -7.756 2.162 9.951 1.00 93.94 86 ALA A N 1
ATOM 695 C CA . ALA A 1 86 ? -6.490 1.509 9.635 1.00 93.94 86 ALA A CA 1
ATOM 696 C C . ALA A 1 86 ? -6.129 1.671 8.155 1.00 93.94 86 ALA A C 1
ATOM 698 O O . ALA A 1 86 ? -7.015 1.755 7.295 1.00 93.94 86 ALA A O 1
ATOM 699 N N . VAL A 1 87 ? -4.827 1.666 7.862 1.00 94.94 87 VAL A N 1
ATOM 700 C CA . VAL A 1 87 ? -4.298 1.685 6.493 1.00 94.94 87 VAL A CA 1
ATOM 701 C C . VAL A 1 87 ? -3.352 0.514 6.287 1.00 94.94 87 VAL A C 1
ATOM 703 O O . VAL A 1 87 ? -2.361 0.370 6.992 1.00 94.94 87 VAL A O 1
ATOM 706 N N . PHE A 1 88 ? -3.645 -0.296 5.285 1.00 94.69 88 PHE A N 1
ATOM 707 C CA . PHE A 1 88 ? -2.793 -1.356 4.780 1.00 94.69 88 PHE A CA 1
ATOM 708 C C . PHE A 1 88 ? -2.079 -0.821 3.545 1.00 94.69 88 PHE A C 1
ATOM 710 O O . PHE A 1 88 ? -2.716 -0.235 2.674 1.00 94.69 88 PHE A O 1
ATOM 717 N N . VAL A 1 89 ? -0.767 -0.994 3.463 1.00 93.19 89 VAL A N 1
ATOM 718 C CA . VAL A 1 89 ? 0.057 -0.577 2.330 1.00 93.19 89 VAL A CA 1
ATOM 719 C C . VAL A 1 89 ? 0.679 -1.819 1.717 1.00 93.19 89 VAL A C 1
ATOM 721 O O . VAL A 1 89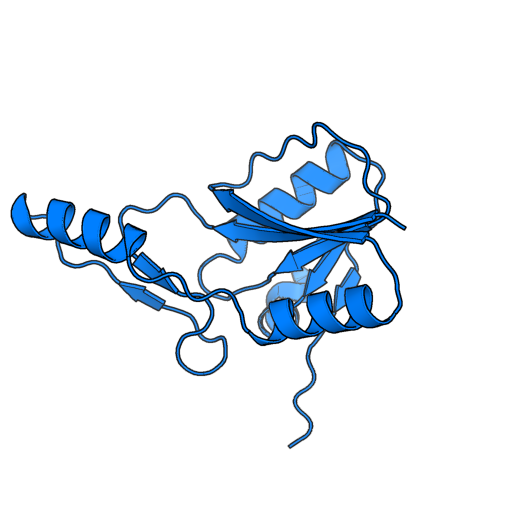 ? 1.349 -2.582 2.413 1.00 93.19 89 VAL A O 1
ATOM 724 N N . CYS A 1 90 ? 0.456 -2.026 0.422 1.00 90.69 90 CYS A N 1
ATOM 725 C CA . CYS A 1 90 ? 1.100 -3.115 -0.305 1.00 90.69 90 CYS A CA 1
ATOM 726 C C . CYS A 1 90 ? 2.598 -2.834 -0.425 1.00 90.69 90 CYS A C 1
ATOM 728 O O . CYS A 1 90 ? 2.988 -1.743 -0.846 1.00 90.69 90 CYS A O 1
ATOM 730 N N . SER A 1 91 ? 3.415 -3.832 -0.106 1.00 88.12 91 SER A N 1
ATOM 731 C CA . SER A 1 91 ? 4.861 -3.799 -0.241 1.00 88.12 91 SER A CA 1
ATOM 732 C C . SER A 1 91 ? 5.310 -4.594 -1.463 1.00 88.12 91 SER A C 1
ATOM 734 O O . SER A 1 91 ? 4.868 -5.723 -1.668 1.00 88.12 91 SER A O 1
ATOM 736 N N . SER A 1 92 ? 6.185 -4.020 -2.284 1.00 85.12 92 SER A N 1
ATOM 737 C CA . SER A 1 92 ? 6.717 -4.659 -3.488 1.00 85.12 92 SER A CA 1
ATOM 738 C C . SER A 1 92 ? 8.166 -4.264 -3.745 1.00 85.12 92 SER A C 1
ATOM 740 O O . SER A 1 92 ? 8.565 -3.125 -3.521 1.00 85.12 92 SER A O 1
ATOM 742 N N . ILE A 1 93 ? 8.967 -5.183 -4.281 1.00 84.44 93 ILE A N 1
ATOM 743 C CA . ILE A 1 93 ? 10.391 -4.927 -4.558 1.00 84.44 93 ILE A CA 1
ATOM 744 C C . ILE A 1 93 ? 10.629 -3.807 -5.584 1.00 84.44 93 ILE A C 1
ATOM 746 O O . ILE A 1 93 ? 11.677 -3.177 -5.574 1.00 84.44 93 ILE A O 1
ATOM 750 N N . VAL A 1 94 ? 9.654 -3.508 -6.446 1.00 83.62 94 VAL A N 1
ATOM 751 C CA . VAL A 1 94 ? 9.794 -2.486 -7.500 1.00 83.62 94 VAL A CA 1
ATOM 752 C C . VAL A 1 94 ? 9.463 -1.072 -7.001 1.00 83.62 94 VAL A C 1
ATOM 754 O O . VAL A 1 94 ? 9.945 -0.090 -7.575 1.00 83.62 94 VAL A O 1
ATOM 757 N N . CYS A 1 95 ? 8.637 -0.954 -5.954 1.00 86.44 95 CYS A N 1
ATOM 758 C CA . CYS A 1 95 ? 8.138 0.323 -5.429 1.00 86.44 95 CYS A CA 1
ATOM 759 C C . CYS A 1 95 ? 8.453 0.558 -3.941 1.00 86.44 95 CYS A C 1
ATOM 761 O O . CYS A 1 95 ? 7.976 1.558 -3.401 1.00 86.44 95 CYS A O 1
ATOM 763 N N . PHE A 1 96 ? 9.244 -0.302 -3.284 1.00 88.50 96 PHE A N 1
ATOM 764 C CA . PHE A 1 96 ? 9.445 -0.266 -1.826 1.00 88.50 96 PHE A CA 1
ATOM 765 C C . PHE A 1 96 ? 9.886 1.098 -1.289 1.00 88.50 96 PHE A C 1
ATOM 767 O O . PHE A 1 96 ? 9.453 1.505 -0.217 1.00 88.50 96 PHE A O 1
ATOM 774 N N . GLU A 1 97 ? 10.702 1.842 -2.029 1.00 88.69 97 GLU A N 1
ATOM 775 C CA . GLU A 1 97 ? 11.172 3.169 -1.616 1.00 88.69 97 GLU A CA 1
ATOM 776 C C . GLU A 1 97 ? 10.004 4.155 -1.511 1.00 88.69 97 GLU A C 1
ATOM 778 O O . GLU A 1 97 ? 9.795 4.779 -0.472 1.00 88.69 97 GLU A O 1
ATOM 783 N N . THR A 1 98 ? 9.173 4.228 -2.556 1.00 90.25 98 THR A N 1
ATOM 784 C CA . THR A 1 98 ? 7.987 5.095 -2.578 1.00 90.25 98 THR A CA 1
ATOM 785 C C . THR A 1 98 ? 6.926 4.632 -1.578 1.00 90.25 98 THR A C 1
ATOM 787 O O . THR A 1 98 ? 6.221 5.460 -1.004 1.00 90.25 98 THR A O 1
ATOM 790 N N . GLU A 1 99 ? 6.808 3.324 -1.347 1.00 90.81 99 GLU A N 1
ATOM 791 C CA . GLU A 1 99 ? 5.912 2.748 -0.338 1.00 90.81 99 GLU A CA 1
ATOM 792 C C . GLU A 1 99 ? 6.344 3.148 1.084 1.00 90.81 99 GLU A C 1
ATOM 794 O O . GLU A 1 99 ? 5.512 3.590 1.876 1.00 90.81 99 GLU A O 1
ATOM 799 N N . LEU A 1 100 ? 7.641 3.082 1.402 1.00 91.00 100 LEU A N 1
ATOM 800 C CA . LEU A 1 100 ? 8.175 3.514 2.699 1.00 91.00 100 LEU A CA 1
ATOM 801 C C . LEU A 1 100 ? 8.026 5.025 2.912 1.00 91.00 100 LEU A C 1
ATOM 803 O O . LEU A 1 100 ? 7.652 5.461 4.005 1.00 91.00 100 LEU A O 1
ATOM 807 N N . GLU A 1 101 ? 8.279 5.831 1.881 1.00 91.62 101 GLU A N 1
ATOM 808 C CA . GLU A 1 101 ? 8.022 7.274 1.924 1.00 91.62 101 GLU A CA 1
ATOM 809 C C . GLU A 1 101 ? 6.547 7.576 2.199 1.00 91.62 101 GLU A C 1
ATOM 811 O O . GLU A 1 101 ? 6.236 8.395 3.065 1.00 91.62 101 GLU A O 1
ATOM 816 N N . ALA A 1 102 ? 5.637 6.890 1.505 1.00 91.38 102 ALA A N 1
ATOM 817 C CA . ALA A 1 102 ? 4.200 7.000 1.726 1.00 91.38 102 ALA A CA 1
ATOM 818 C C . ALA A 1 102 ? 3.823 6.671 3.177 1.00 91.38 102 ALA A C 1
ATOM 820 O O . ALA A 1 102 ? 3.116 7.447 3.824 1.00 91.38 102 ALA A O 1
ATOM 821 N N . CYS A 1 103 ? 4.328 5.563 3.724 1.00 91.56 103 CYS A N 1
ATOM 822 C CA . CYS A 1 103 ? 4.069 5.192 5.112 1.00 91.56 103 CYS A CA 1
ATOM 823 C C . CYS A 1 103 ? 4.589 6.245 6.106 1.00 91.56 103 CYS A C 1
ATOM 825 O O . CYS A 1 103 ? 3.899 6.571 7.075 1.00 91.56 103 CYS A O 1
ATOM 827 N N . ASN A 1 104 ? 5.772 6.818 5.859 1.00 91.19 104 ASN A N 1
ATOM 828 C CA . ASN A 1 104 ? 6.318 7.911 6.668 1.00 91.19 104 ASN A CA 1
ATOM 829 C C . ASN A 1 104 ? 5.431 9.157 6.632 1.00 91.19 104 ASN A C 1
ATOM 831 O O . ASN A 1 104 ? 5.154 9.752 7.674 1.00 91.19 104 ASN A O 1
ATOM 835 N N . GLN A 1 105 ? 4.953 9.544 5.451 1.00 91.12 105 GLN A N 1
ATOM 836 C CA . GLN A 1 105 ? 4.057 10.689 5.322 1.00 91.12 105 GLN A CA 1
ATOM 837 C C . GLN A 1 105 ? 2.726 10.458 6.031 1.00 91.12 105 GLN A C 1
ATOM 839 O O . GLN A 1 105 ? 2.262 11.347 6.748 1.00 91.12 105 GLN A O 1
ATOM 844 N N . ILE A 1 106 ? 2.143 9.263 5.888 1.00 91.06 106 ILE A N 1
ATOM 845 C CA . ILE A 1 106 ? 0.911 8.901 6.591 1.00 91.06 106 ILE A CA 1
ATOM 846 C C . ILE A 1 106 ? 1.117 9.032 8.099 1.00 91.06 106 ILE A C 1
ATOM 848 O O . ILE A 1 106 ? 0.338 9.717 8.750 1.00 91.06 106 ILE A O 1
ATOM 852 N N . LYS A 1 107 ? 2.186 8.439 8.637 1.00 88.19 107 LYS A N 1
ATOM 853 C CA . LYS A 1 107 ? 2.517 8.492 10.067 1.00 88.19 107 LYS A CA 1
ATOM 854 C C . LYS A 1 107 ? 2.699 9.924 10.576 1.00 88.19 107 LYS A C 1
ATOM 856 O O . LYS A 1 107 ? 2.270 10.239 11.681 1.00 88.19 107 LYS A O 1
ATOM 861 N N . ASN A 1 108 ? 3.368 10.779 9.803 1.00 88.31 108 ASN A N 1
ATOM 862 C CA . ASN A 1 108 ? 3.657 12.153 10.219 1.00 88.31 108 ASN A CA 1
ATOM 863 C C . ASN A 1 108 ? 2.413 13.049 10.177 1.00 88.31 108 ASN A C 1
ATOM 865 O O . ASN A 1 108 ? 2.304 13.980 10.971 1.00 88.31 108 ASN A O 1
ATOM 869 N N . LYS A 1 109 ? 1.485 12.783 9.252 1.00 89.75 109 LYS A N 1
ATOM 870 C CA . LYS A 1 109 ? 0.294 13.612 9.031 1.00 89.75 109 LYS A CA 1
ATOM 871 C C . LYS A 1 109 ? -0.944 13.102 9.772 1.00 89.75 109 LYS A C 1
ATOM 873 O O . LYS A 1 109 ? -1.822 13.893 10.109 1.00 89.75 109 LYS A O 1
ATOM 878 N N . TYR A 1 110 ? -1.020 11.800 10.031 1.00 89.12 110 TYR A N 1
ATOM 879 C CA . TYR A 1 110 ? -2.186 11.139 10.602 1.00 89.12 110 TYR A CA 1
ATOM 880 C C . TYR A 1 110 ? -1.778 10.180 11.722 1.00 89.12 110 TYR A C 1
ATOM 882 O O . TYR A 1 110 ? -0.871 9.366 11.576 1.00 89.12 110 TYR A O 1
ATOM 890 N N . ASN A 1 111 ? -2.510 10.220 12.835 1.00 89.12 111 ASN A N 1
ATOM 891 C CA . ASN A 1 111 ? -2.338 9.271 13.932 1.00 89.12 111 ASN A CA 1
ATOM 892 C C . ASN A 1 111 ? -3.214 8.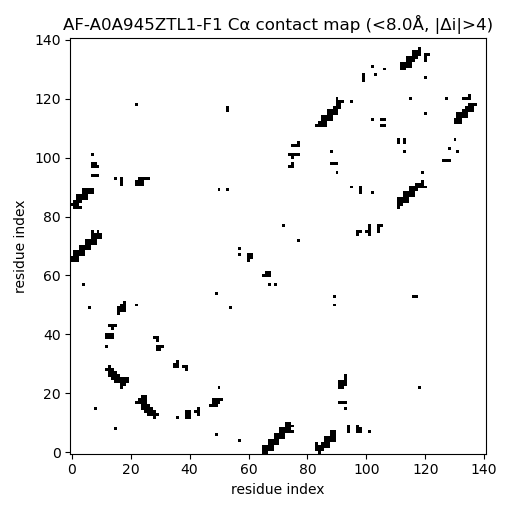025 13.714 1.00 89.12 111 ASN A C 1
ATOM 894 O O . ASN A 1 111 ? -4.178 7.804 14.445 1.00 89.12 111 ASN A O 1
ATOM 898 N N . ILE A 1 112 ? -2.918 7.260 12.662 1.00 91.69 112 ILE A N 1
ATOM 899 C CA . ILE A 1 112 ? -3.646 6.041 12.280 1.00 91.69 112 ILE A CA 1
ATOM 900 C C . ILE A 1 112 ? -2.686 4.847 12.220 1.00 91.69 112 ILE A C 1
ATOM 902 O O . ILE A 1 112 ? -1.526 5.024 11.841 1.00 91.69 112 ILE A O 1
ATOM 906 N N . PRO A 1 113 ? -3.133 3.633 12.580 1.00 93.12 113 PRO A N 1
ATOM 907 C CA . PRO A 1 113 ? -2.302 2.445 12.461 1.00 93.12 113 PRO A CA 1
ATOM 908 C C . PRO A 1 113 ? -2.049 2.115 10.984 1.00 93.12 113 PRO A C 1
ATOM 910 O O . PRO A 1 113 ? -2.978 2.077 10.170 1.00 93.12 113 PRO A O 1
ATOM 913 N N . VAL A 1 114 ? -0.776 1.881 10.655 1.00 94.19 114 VAL A N 1
ATOM 914 C CA . VAL A 1 114 ? -0.308 1.560 9.301 1.00 94.19 114 VAL A CA 1
ATOM 915 C C . VAL A 1 114 ? 0.315 0.168 9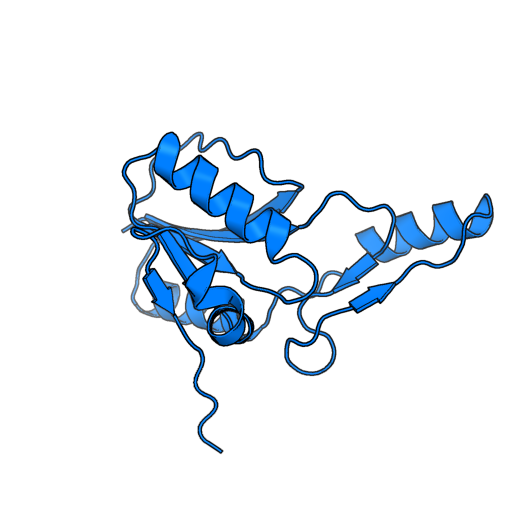.292 1.00 94.19 114 VAL A C 1
ATOM 917 O O . VAL A 1 114 ? 1.225 -0.115 10.076 1.00 94.19 114 VAL A O 1
ATOM 920 N N . PHE A 1 115 ? -0.152 -0.675 8.375 1.00 93.50 115 PHE A N 1
ATOM 921 C CA . PHE A 1 115 ? 0.302 -2.047 8.177 1.00 93.50 115 PHE A CA 1
ATOM 922 C C . PHE A 1 115 ? 0.979 -2.179 6.815 1.00 93.50 115 PHE A C 1
ATOM 924 O O . PHE A 1 115 ? 0.336 -1.980 5.788 1.00 93.50 115 PHE A O 1
ATOM 931 N N . LEU A 1 116 ? 2.265 -2.517 6.780 1.00 91.19 116 LEU A N 1
ATOM 932 C CA . LEU A 1 116 ? 2.975 -2.801 5.532 1.00 91.19 116 LEU A CA 1
ATOM 933 C C . LEU A 1 116 ? 2.865 -4.299 5.233 1.00 91.19 116 LEU A C 1
ATOM 935 O O . LEU A 1 116 ? 3.251 -5.103 6.075 1.00 91.19 116 LEU A O 1
ATOM 939 N N . CYS A 1 117 ? 2.337 -4.672 4.070 1.00 89.19 117 CYS A N 1
ATOM 940 C CA . CYS A 1 117 ? 2.002 -6.061 3.738 1.00 89.19 117 CYS A CA 1
ATOM 941 C C . CYS A 1 117 ? 2.781 -6.534 2.518 1.00 89.19 117 CYS A C 1
ATOM 943 O O . CYS A 1 117 ? 2.667 -5.929 1.455 1.00 89.19 117 CYS A O 1
ATOM 945 N N . GLY A 1 118 ? 3.544 -7.614 2.653 1.00 82.12 118 GLY A N 1
ATOM 946 C CA . GLY A 1 118 ? 4.223 -8.250 1.525 1.00 82.12 118 GLY A CA 1
ATOM 947 C C . GLY A 1 118 ? 5.575 -8.847 1.899 1.00 82.12 118 GLY A C 1
ATOM 948 O O . GLY A 1 118 ? 6.216 -8.445 2.874 1.00 82.12 118 GLY A O 1
ATOM 949 N N . SER A 1 119 ? 6.027 -9.802 1.091 1.00 77.06 119 SER A N 1
ATOM 950 C CA . SER A 1 119 ? 7.242 -10.592 1.333 1.00 77.06 119 SER A CA 1
ATOM 951 C C . SER A 1 119 ? 8.525 -9.753 1.376 1.00 77.06 119 SER A C 1
ATOM 953 O O . SER A 1 119 ? 9.422 -10.033 2.173 1.00 77.06 119 SER A O 1
ATOM 955 N N . ILE A 1 120 ? 8.607 -8.669 0.592 1.00 82.56 120 ILE A N 1
ATOM 956 C CA . ILE A 1 120 ? 9.798 -7.804 0.568 1.00 82.56 120 ILE A CA 1
ATOM 957 C C . ILE A 1 120 ? 10.060 -7.122 1.918 1.00 82.56 120 ILE A C 1
ATOM 959 O O . ILE A 1 120 ? 11.209 -6.822 2.250 1.00 82.56 120 ILE A O 1
ATOM 963 N N . GLY A 1 121 ? 9.015 -6.931 2.728 1.00 80.12 121 GLY A N 1
ATOM 964 C CA . GLY A 1 121 ? 9.102 -6.302 4.039 1.00 80.12 121 GLY A CA 1
ATOM 965 C C . GLY A 1 121 ? 10.119 -6.969 4.972 1.00 80.12 121 GLY A C 1
ATOM 966 O O . GLY A 1 121 ? 10.766 -6.284 5.764 1.00 80.12 121 GLY A O 1
ATOM 967 N N . GLN A 1 122 ? 10.337 -8.282 4.828 1.00 82.38 122 GLN A N 1
ATOM 968 C CA . GLN A 1 122 ? 11.345 -9.023 5.592 1.00 82.38 122 GLN A CA 1
ATOM 969 C C . GLN A 1 122 ? 12.771 -8.526 5.310 1.00 82.38 122 GLN A C 1
ATOM 971 O O . GLN A 1 122 ? 13.575 -8.405 6.234 1.00 82.38 122 GLN A O 1
ATOM 976 N N . PHE A 1 123 ? 13.076 -8.196 4.055 1.00 83.56 123 PHE A N 1
ATOM 977 C CA . PHE A 1 123 ? 14.409 -7.772 3.617 1.00 83.56 123 PHE A CA 1
ATOM 978 C C . PHE A 1 123 ? 14.682 -6.293 3.900 1.00 83.56 123 PHE A C 1
ATOM 980 O O . PHE A 1 123 ? 15.834 -5.888 4.047 1.00 83.56 123 PHE A O 1
ATOM 987 N N . ILE A 1 124 ? 13.629 -5.479 4.010 1.00 85.00 124 ILE A N 1
ATOM 988 C CA . ILE A 1 124 ? 13.733 -4.035 4.266 1.00 85.00 124 ILE A CA 1
ATOM 989 C C . ILE A 1 124 ? 13.398 -3.656 5.709 1.00 85.00 124 ILE A C 1
ATOM 991 O O . ILE A 1 124 ? 13.256 -2.471 5.994 1.00 85.00 124 ILE A O 1
ATOM 995 N N . LYS A 1 125 ? 13.308 -4.623 6.632 1.00 83.62 125 LYS A N 1
ATOM 996 C CA . LYS A 1 125 ? 12.884 -4.413 8.028 1.00 83.62 125 LYS A CA 1
ATOM 997 C C . LYS A 1 125 ? 13.615 -3.260 8.725 1.00 83.62 125 LYS A C 1
ATOM 999 O O . LYS A 1 125 ? 12.982 -2.459 9.400 1.00 83.62 125 LYS A O 1
ATOM 1004 N N . ASN A 1 126 ? 14.918 -3.121 8.481 1.00 85.25 126 ASN A N 1
ATOM 1005 C CA . ASN A 1 126 ? 15.757 -2.062 9.061 1.00 85.25 126 ASN A CA 1
ATOM 1006 C C . ASN A 1 126 ? 15.432 -0.653 8.533 1.00 85.25 126 ASN A C 1
ATOM 1008 O O . ASN A 1 126 ? 15.840 0.338 9.129 1.00 85.25 126 ASN A O 1
ATOM 1012 N N . LYS A 1 127 ? 14.732 -0.55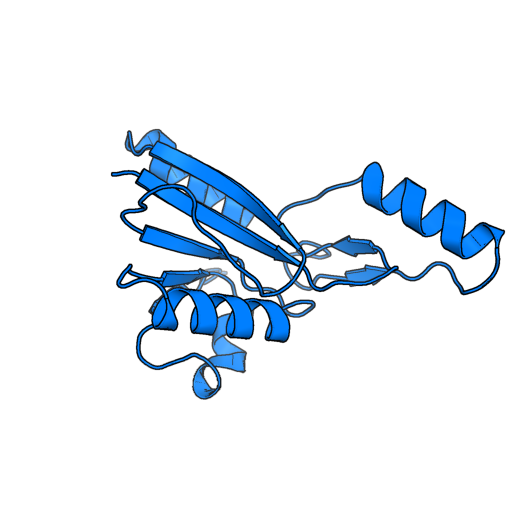8 7.398 1.00 85.50 127 LYS A N 1
ATOM 1013 C CA . LYS A 1 127 ? 14.278 0.697 6.786 1.00 85.50 127 LYS A CA 1
ATOM 1014 C C . LYS A 1 127 ? 12.818 1.017 7.126 1.00 85.50 127 LYS A C 1
ATOM 1016 O O . LYS A 1 127 ? 12.354 2.102 6.783 1.00 85.50 127 LYS A O 1
ATOM 1021 N N . ILE A 1 128 ? 12.087 0.095 7.763 1.00 85.00 128 ILE A N 1
ATOM 1022 C CA . ILE A 1 128 ? 10.687 0.305 8.143 1.00 85.00 128 ILE A CA 1
ATOM 1023 C C . ILE A 1 128 ? 10.637 1.221 9.378 1.00 85.00 128 ILE A C 1
ATOM 1025 O O . ILE A 1 128 ? 11.269 0.922 10.389 1.00 85.00 128 ILE A O 1
ATOM 1029 N N . PRO A 1 129 ? 9.872 2.323 9.338 1.00 83.31 129 PRO A N 1
ATOM 1030 C CA . PRO A 1 129 ? 9.709 3.207 10.492 1.00 83.31 129 PRO A CA 1
ATOM 1031 C C . PRO A 1 129 ? 9.103 2.496 11.717 1.00 83.31 129 PRO A C 1
ATOM 1033 O O . PRO A 1 129 ? 8.109 1.789 11.593 1.00 83.31 129 PRO A O 1
ATOM 1036 N N . GLU A 1 130 ? 9.613 2.792 12.920 1.00 75.12 130 GLU A N 1
ATOM 1037 C CA . GLU A 1 130 ? 9.326 2.104 14.206 1.00 75.12 130 GLU A CA 1
ATOM 1038 C C . GLU A 1 130 ? 7.846 2.013 14.653 1.00 75.12 130 GLU A C 1
ATOM 1040 O O . GLU A 1 130 ? 7.543 1.368 15.650 1.00 75.12 130 GLU A O 1
ATOM 1045 N N . LYS A 1 131 ? 6.905 2.653 13.944 1.00 80.81 131 LYS A N 1
ATOM 1046 C CA . LYS A 1 131 ? 5.458 2.624 14.255 1.00 80.81 131 LYS A CA 1
ATOM 1047 C C . LYS A 1 131 ? 4.607 1.925 13.192 1.00 80.81 131 LYS A C 1
ATOM 1049 O O . LYS A 1 131 ? 3.384 1.965 13.277 1.00 80.81 131 LYS A O 1
ATOM 1054 N N . ILE A 1 132 ? 5.233 1.342 12.174 1.00 86.88 132 ILE A N 1
ATOM 1055 C CA . ILE A 1 132 ? 4.535 0.587 11.135 1.00 86.88 132 ILE A CA 1
ATOM 1056 C C . ILE A 1 132 ? 4.633 -0.887 11.481 1.00 86.88 132 ILE A C 1
ATOM 1058 O O . ILE A 1 132 ? 5.721 -1.418 11.709 1.00 86.88 132 ILE A O 1
ATOM 1062 N N . THR A 1 133 ? 3.487 -1.553 11.501 1.00 89.19 133 THR A N 1
ATOM 1063 C CA . THR A 1 133 ? 3.437 -2.993 11.716 1.00 89.19 133 THR A CA 1
ATOM 1064 C C . THR A 1 133 ? 3.680 -3.694 10.388 1.00 89.19 133 THR A C 1
ATOM 1066 O O . THR A 1 133 ? 2.959 -3.478 9.417 1.00 89.19 133 THR A O 1
ATOM 1069 N N . LEU A 1 134 ? 4.708 -4.534 10.336 1.00 86.81 134 LEU A N 1
ATOM 1070 C CA . LEU A 1 134 ? 4.978 -5.377 9.180 1.00 86.81 134 LEU A CA 1
ATOM 1071 C C . LEU A 1 134 ? 4.131 -6.653 9.259 1.00 86.81 134 LEU A C 1
ATOM 1073 O O . LEU A 1 134 ? 4.206 -7.379 10.250 1.00 86.81 134 LEU A O 1
ATOM 1077 N N . ILE A 1 135 ? 3.372 -6.933 8.203 1.00 84.06 135 ILE A N 1
ATOM 1078 C CA . ILE A 1 135 ? 2.639 -8.182 8.002 1.00 84.06 135 ILE A CA 1
ATOM 1079 C C . ILE A 1 135 ? 3.367 -8.971 6.917 1.00 84.06 135 ILE A C 1
ATOM 1081 O O . ILE A 1 135 ? 3.456 -8.549 5.761 1.00 84.06 135 ILE A O 1
ATOM 1085 N N . LEU A 1 136 ? 3.919 -10.112 7.321 1.00 77.50 136 LEU A N 1
ATOM 1086 C CA . LEU A 1 136 ? 4.593 -11.038 6.425 1.00 77.50 136 LEU A CA 1
ATOM 1087 C C . LEU A 1 136 ? 3.602 -12.095 5.957 1.00 77.50 136 LEU A C 1
ATOM 1089 O O . LEU A 1 136 ? 2.949 -12.748 6.766 1.00 77.50 136 LEU A O 1
ATOM 1093 N N . GLU A 1 137 ? 3.542 -12.285 4.647 1.00 65.25 137 GLU A N 1
ATOM 1094 C CA . GLU A 1 137 ? 2.896 -13.444 4.048 1.00 65.25 137 GLU A CA 1
ATOM 1095 C C . GLU A 1 137 ? 3.897 -14.596 4.104 1.00 65.25 137 GLU A C 1
ATOM 1097 O O . GLU A 1 137 ? 4.795 -14.709 3.271 1.00 65.25 137 GLU A O 1
ATOM 1102 N N . THR A 1 138 ? 3.813 -15.423 5.143 1.00 50.38 138 THR A N 1
ATOM 1103 C CA . THR A 1 138 ? 4.572 -16.672 5.179 1.00 50.38 138 THR A CA 1
ATOM 1104 C C . THR A 1 138 ? 3.902 -17.657 4.232 1.00 50.38 138 THR A C 1
ATOM 1106 O O . THR A 1 138 ? 2.839 -18.186 4.553 1.00 50.38 138 THR A O 1
ATOM 1109 N N . MET A 1 139 ? 4.514 -17.917 3.076 1.00 40.09 139 MET A N 1
ATOM 1110 C CA . MET A 1 139 ? 4.175 -19.104 2.294 1.00 40.09 139 MET A CA 1
ATOM 1111 C C . MET A 1 139 ? 4.703 -20.324 3.046 1.00 40.09 139 MET A C 1
ATOM 1113 O O . MET A 1 139 ? 5.903 -20.592 3.066 1.00 40.09 139 MET A O 1
ATOM 1117 N N . SER A 1 140 ? 3.806 -21.024 3.731 1.00 33.41 140 SER A N 1
ATOM 1118 C CA . SER A 1 140 ? 4.043 -22.390 4.181 1.00 33.41 140 SER A CA 1
ATOM 1119 C C . SER A 1 140 ? 4.101 -23.284 2.939 1.00 33.41 140 SER A C 1
ATOM 1121 O O . SER A 1 140 ? 3.067 -23.500 2.306 1.00 33.41 140 SER A O 1
ATOM 1123 N N . PHE A 1 141 ? 5.310 -23.712 2.567 1.00 35.16 141 PHE A N 1
ATOM 1124 C CA . PHE A 1 141 ? 5.531 -24.786 1.594 1.00 35.16 141 PHE A CA 1
ATOM 1125 C C . PHE A 1 141 ? 5.218 -26.146 2.218 1.00 35.16 141 PHE A C 1
ATOM 1127 O O . PHE A 1 141 ? 5.481 -26.302 3.434 1.00 35.16 141 PHE A O 1
#

Secondary structure (DSSP, 8-state):
-EEEEEEEE---SSEEES-TTTTT-EEE---SSHHHHHHHHHHHHH-----HHHHHHHHHHHHTT-EEEEEEEESS----SS--SEEEEE--TTTHHHHHHHHHHHHHH----EEEESGGGGTTGGGS-TTEEEE------

pLDDT: mean 80.17, std 13.97, range [33.41, 95.94]

Foldseek 3Di:
DEEEEEEEDEDDLFAWDQQPPRRQIDTDQQDDDPVSSVVRNVVSVVDHDDRVVSVVVQVVCVVVVYRYDYDYHYFLDDDDPDDGQEYEYEDGPNCNVRSQSNVVVCVVPDPHAYEYEEQCCVVCVVSHPPRHHYDYDDPDD

Nearest PDB structures (foldseek):
  2aml-assembly1_B  TM=6.203E-01  e=9.616E-02  Listeria monocytogenes serotype 4b str. F2365
  8twd-assembly1_C  TM=5.002E-01  e=1.044E+00  Escherichia coli
  4daf-assembly1_A  TM=5.704E-01  e=2.929E+00  Bacillus anthracis str. A2012
  5jyv-assembly1_A  TM=6.272E-01  e=9.345E+00  Thermosynechococcus vestitus BP-1
  3d2l-assembly1_A  TM=3.584E-01  e=9.790E-01  Exiguobacterium sibiricum 255-15